Protein AF-A0A364K927-F1 (afdb_monomer)

Nearest PDB structures (foldseek):
  7ve5-assembly1_B  TM=8.471E-01  e=3.182E+00  Staphylococcus aureus
  4wsz-assembly1_B  TM=8.107E-01  e=2.753E+00  unclassified
  7vp2-assembly1_B  TM=6.868E-01  e=2.561E+00  Arabidopsis thaliana
  5zkt-assembly1_A  TM=6.948E-01  e=4.914E+00  Oryza sativa Japonica Group

Radius of gyration: 10.13 Å; Cα contacts (8 Å, |Δi|>4): 18; chains: 1; bounding box: 22×18×25 Å

Sequence (37 aa):
MNPSLQWLCINNV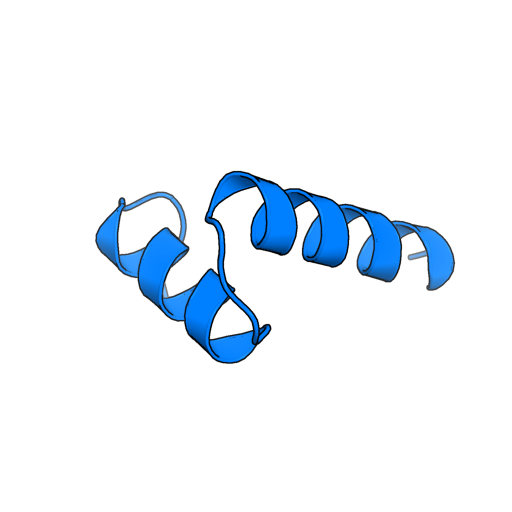MQKLNVKGRSQAVVELVRMGELKI

pLDDT: mean 88.25, std 9.22, range [53.66, 95.75]

Foldseek 3Di:
DDPVVVVVVLVVLCVVVVHPDSVVSQVVCVVVVVDDD

Structure (mmCIF, N/CA/C/O backbone):
data_AF-A0A364K927-F1
#
_entry.id   AF-A0A364K927-F1
#
loop_
_atom_site.group_PDB
_atom_site.id
_atom_site.type_symbol
_atom_site.label_atom_id
_atom_site.label_alt_id
_atom_site.label_comp_id
_atom_site.label_asym_id
_atom_site.label_entity_id
_atom_site.label_seq_id
_atom_site.pdbx_PDB_ins_code
_atom_site.Cartn_x
_atom_site.Cartn_y
_atom_site.Cartn_z
_atom_site.occupancy
_atom_site.B_iso_or_equiv
_atom_site.auth_seq_id
_atom_site.auth_comp_id
_atom_site.auth_asym_id
_atom_site.auth_atom_id
_atom_site.pdbx_PDB_model_num
ATOM 1 N N . MET A 1 1 ? -7.210 10.517 -16.481 1.00 53.66 1 MET A N 1
ATOM 2 C CA . MET A 1 1 ? -6.010 10.163 -15.684 1.00 53.66 1 MET A CA 1
ATOM 3 C C . MET A 1 1 ? -4.884 9.800 -16.638 1.00 53.66 1 MET A C 1
ATOM 5 O O . MET A 1 1 ? -5.145 9.091 -17.598 1.00 53.66 1 MET A O 1
ATOM 9 N N . ASN A 1 2 ? -3.672 10.319 -16.425 1.00 66.12 2 ASN A N 1
ATOM 10 C CA . ASN A 1 2 ? -2.513 10.029 -17.275 1.00 66.12 2 ASN A CA 1
ATOM 11 C C . ASN A 1 2 ? -1.948 8.626 -16.929 1.00 66.12 2 ASN A C 1
ATOM 13 O O . ASN A 1 2 ? -1.588 8.419 -15.766 1.00 66.12 2 ASN A O 1
ATOM 17 N N . PRO A 1 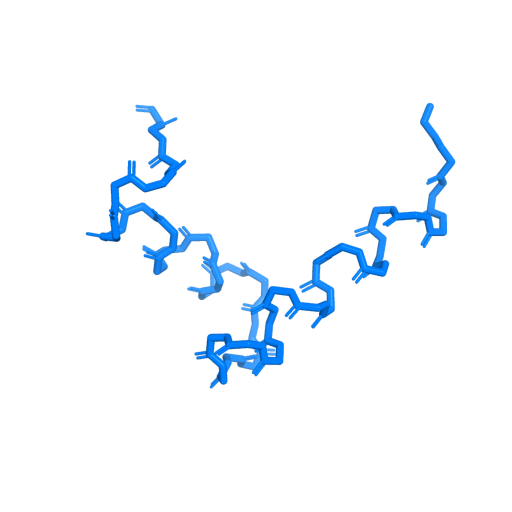3 ? -1.861 7.675 -17.881 1.00 70.19 3 PRO A N 1
ATOM 18 C CA . PRO A 1 3 ? -1.418 6.296 -17.626 1.00 70.19 3 PRO A CA 1
ATOM 19 C C . PRO A 1 3 ? -0.029 6.188 -16.977 1.00 70.19 3 PRO A C 1
ATOM 21 O O . PRO A 1 3 ? 0.216 5.295 -16.166 1.00 70.19 3 PRO A O 1
ATOM 24 N N . SER A 1 4 ? 0.869 7.129 -17.276 1.00 78.25 4 SER A N 1
ATOM 25 C CA . SER A 1 4 ? 2.249 7.132 -16.778 1.00 78.25 4 SER A CA 1
ATOM 26 C C . SER A 1 4 ? 2.343 7.428 -15.278 1.00 78.25 4 SER A C 1
ATOM 28 O O . SER A 1 4 ? 3.219 6.906 -14.589 1.00 78.25 4 SER A O 1
ATOM 30 N N . LEU A 1 5 ? 1.416 8.229 -14.744 1.00 77.38 5 LEU A N 1
ATOM 31 C CA . LEU A 1 5 ? 1.389 8.571 -13.318 1.00 77.38 5 LEU A CA 1
ATOM 32 C C . LEU A 1 5 ? 0.913 7.393 -12.465 1.00 77.38 5 LEU A C 1
ATOM 34 O O . LEU A 1 5 ? 1.454 7.147 -11.390 1.00 77.38 5 LEU A O 1
ATOM 38 N N . GLN A 1 6 ? -0.058 6.625 -12.964 1.00 77.44 6 GLN A N 1
ATOM 39 C CA . GLN A 1 6 ? -0.584 5.463 -12.248 1.00 77.44 6 GLN A CA 1
ATOM 40 C C . GLN A 1 6 ? 0.492 4.382 -12.071 1.00 77.44 6 GLN A C 1
ATOM 42 O O . GLN A 1 6 ? 0.605 3.787 -10.998 1.00 77.44 6 GLN A O 1
ATOM 47 N N . TRP A 1 7 ? 1.328 4.177 -13.093 1.00 83.56 7 TRP A N 1
ATOM 48 C CA . TRP A 1 7 ? 2.464 3.259 -13.025 1.00 83.56 7 TRP A CA 1
ATOM 49 C C . TRP A 1 7 ? 3.501 3.696 -11.981 1.00 83.56 7 TRP A C 1
ATOM 51 O O . TRP A 1 7 ? 3.924 2.881 -11.162 1.00 83.56 7 TRP A O 1
ATOM 61 N N . LEU A 1 8 ? 3.852 4.987 -11.950 1.00 86.69 8 LEU A N 1
ATOM 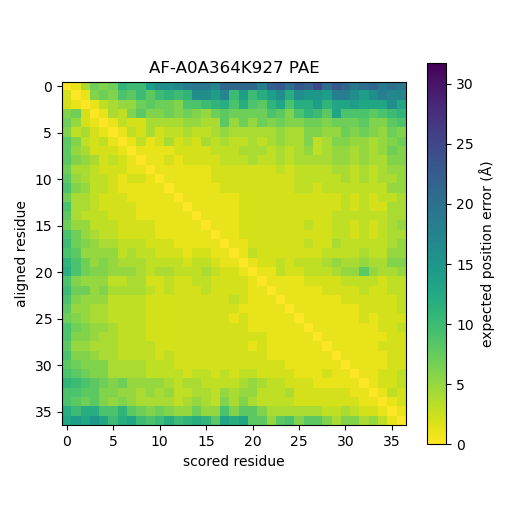62 C CA . LEU A 1 8 ? 4.810 5.538 -10.990 1.00 86.69 8 LEU A CA 1
ATOM 63 C C . LEU A 1 8 ? 4.328 5.377 -9.540 1.00 86.69 8 LEU A C 1
ATOM 65 O O . LEU A 1 8 ? 5.089 4.932 -8.684 1.00 86.69 8 LEU A O 1
ATOM 69 N N . CYS A 1 9 ? 3.059 5.688 -9.262 1.00 86.56 9 CYS A N 1
ATOM 70 C CA . CYS A 1 9 ? 2.485 5.549 -7.923 1.00 86.56 9 CYS A CA 1
ATOM 71 C C . CYS A 1 9 ? 2.511 4.095 -7.438 1.00 86.56 9 CYS A C 1
ATOM 73 O O . CYS A 1 9 ? 2.950 3.831 -6.319 1.00 86.56 9 CYS A O 1
ATOM 75 N N . ILE A 1 10 ? 2.097 3.149 -8.288 1.00 88.62 10 ILE A N 1
ATOM 76 C CA . ILE A 1 10 ? 2.104 1.724 -7.944 1.00 88.62 10 ILE A CA 1
ATOM 77 C C . ILE A 1 10 ? 3.541 1.236 -7.726 1.00 88.62 10 ILE A C 1
ATOM 79 O O . ILE A 1 10 ? 3.799 0.540 -6.749 1.00 88.62 10 ILE A O 1
ATOM 83 N N . ASN A 1 11 ? 4.492 1.637 -8.573 1.00 92.06 11 ASN A N 1
ATOM 84 C CA . ASN A 1 11 ? 5.897 1.258 -8.420 1.00 92.06 11 ASN A CA 1
ATOM 85 C C . ASN A 1 11 ? 6.513 1.806 -7.123 1.00 92.06 11 ASN A C 1
ATOM 87 O O . ASN A 1 11 ? 7.208 1.081 -6.415 1.00 92.06 11 ASN A O 1
ATOM 91 N N . ASN A 1 12 ? 6.194 3.049 -6.762 1.00 93.00 12 ASN A N 1
ATOM 92 C CA . ASN A 1 12 ? 6.654 3.658 -5.516 1.00 93.00 12 ASN A CA 1
ATOM 93 C C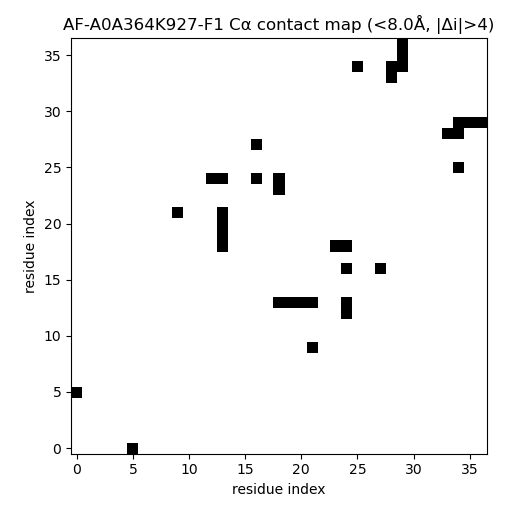 . ASN A 1 12 ? 6.102 2.929 -4.285 1.00 93.00 12 ASN A C 1
ATOM 95 O O . ASN A 1 12 ? 6.839 2.696 -3.331 1.00 93.00 12 ASN A O 1
ATOM 99 N N . VAL A 1 13 ? 4.822 2.547 -4.299 1.00 93.50 13 VAL A N 1
ATOM 100 C CA . VAL A 1 13 ? 4.223 1.749 -3.218 1.00 93.50 13 VAL A CA 1
ATOM 101 C C . VAL A 1 13 ? 4.864 0.363 -3.152 1.00 93.50 13 VAL A C 1
ATOM 103 O O . VAL A 1 13 ? 5.225 -0.082 -2.066 1.00 93.50 13 VAL A O 1
ATOM 106 N N . MET A 1 14 ? 5.072 -0.295 -4.297 1.00 94.50 14 MET A N 1
ATOM 107 C CA . MET A 1 14 ? 5.710 -1.614 -4.346 1.00 94.50 14 MET A CA 1
ATOM 108 C C . MET A 1 14 ? 7.132 -1.591 -3.770 1.00 94.50 14 MET A C 1
ATOM 110 O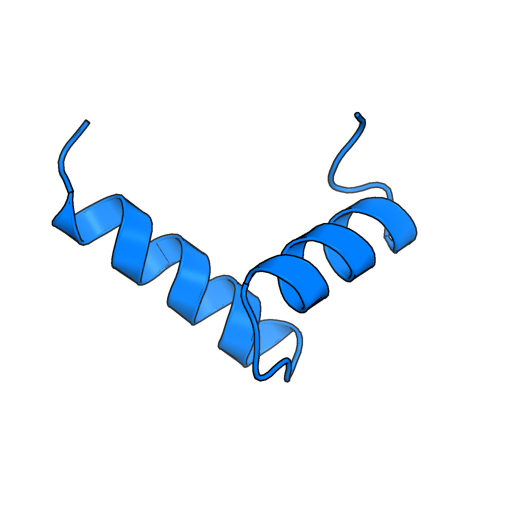 O . MET A 1 14 ? 7.479 -2.465 -2.982 1.00 94.50 14 MET A O 1
ATOM 114 N N . GLN A 1 15 ? 7.931 -0.569 -4.097 1.00 94.19 15 GLN A N 1
ATOM 115 C CA . GLN A 1 15 ? 9.277 -0.398 -3.541 1.00 94.19 15 GLN A CA 1
ATOM 116 C C . GLN A 1 15 ? 9.251 -0.101 -2.038 1.00 94.19 15 GLN A C 1
ATOM 118 O O . GLN A 1 15 ? 9.997 -0.720 -1.285 1.00 94.19 15 GLN A O 1
ATOM 123 N N . LYS A 1 16 ? 8.370 0.802 -1.587 1.00 94.81 16 LYS A N 1
ATOM 124 C CA . LYS A 1 16 ? 8.243 1.162 -0.163 1.00 94.81 16 LYS A CA 1
ATOM 125 C C . LYS A 1 16 ? 7.818 -0.017 0.707 1.00 94.81 16 LYS A C 1
ATOM 127 O O . LYS A 1 16 ? 8.339 -0.178 1.803 1.00 94.81 16 LYS A O 1
ATOM 132 N N . LEU A 1 17 ? 6.885 -0.830 0.216 1.00 93.94 17 LEU A N 1
ATOM 133 C CA . LEU A 1 17 ? 6.394 -2.018 0.916 1.00 93.94 17 LEU A CA 1
ATOM 134 C C . LEU A 1 17 ? 7.267 -3.259 0.657 1.00 93.94 17 LEU A C 1
ATOM 136 O O . LEU A 1 17 ? 6.974 -4.326 1.186 1.00 93.94 17 LEU A O 1
ATOM 140 N N . ASN A 1 18 ? 8.331 -3.134 -0.147 1.00 94.75 18 ASN A N 1
ATOM 141 C CA . ASN A 1 18 ? 9.219 -4.225 -0.553 1.00 94.75 18 ASN A CA 1
ATOM 142 C C . ASN A 1 18 ? 8.466 -5.453 -1.111 1.00 94.75 18 ASN A C 1
ATOM 144 O O . ASN A 1 18 ? 8.773 -6.607 -0.803 1.00 94.75 18 ASN A O 1
ATOM 148 N N . VAL A 1 19 ? 7.448 -5.205 -1.935 1.00 95.75 19 VAL A N 1
ATOM 149 C CA . VAL A 1 19 ? 6.609 -6.245 -2.541 1.00 95.75 19 VAL A CA 1
ATOM 150 C C . VAL A 1 19 ? 6.868 -6.347 -4.038 1.00 95.75 19 VAL A C 1
ATOM 152 O O . VAL A 1 19 ? 7.068 -5.354 -4.733 1.00 95.75 19 VAL A O 1
ATOM 155 N N . LYS A 1 20 ? 6.830 -7.574 -4.559 1.00 89.81 20 LYS A N 1
ATOM 156 C CA . LYS A 1 20 ? 7.115 -7.853 -5.977 1.00 89.81 20 LYS A CA 1
ATOM 157 C C . LYS A 1 20 ? 5.885 -7.739 -6.880 1.00 89.81 20 LYS A C 1
ATOM 159 O O . LYS A 1 20 ? 6.020 -7.721 -8.100 1.00 89.81 20 LYS A O 1
ATOM 164 N N . GLY A 1 21 ? 4.687 -7.703 -6.296 1.00 92.12 21 GLY A N 1
ATOM 165 C CA . GLY A 1 21 ? 3.424 -7.764 -7.024 1.00 92.12 21 GLY A CA 1
ATOM 166 C C . GLY A 1 21 ? 2.438 -6.684 -6.603 1.00 92.12 21 GLY A C 1
ATOM 167 O O . GLY A 1 21 ? 2.316 -6.349 -5.426 1.00 92.12 21 GLY A O 1
ATOM 168 N N . ARG A 1 22 ? 1.666 -6.194 -7.577 1.00 92.19 22 ARG A N 1
ATOM 169 C CA . ARG A 1 22 ? 0.614 -5.186 -7.369 1.00 92.19 22 ARG A CA 1
ATOM 170 C C . ARG A 1 22 ? -0.491 -5.683 -6.437 1.00 92.19 22 ARG A C 1
ATOM 172 O O . ARG A 1 22 ? -0.927 -4.946 -5.566 1.00 92.19 22 ARG A O 1
ATOM 179 N N . SER A 1 23 ? -0.906 -6.940 -6.586 1.00 93.38 23 SER A N 1
ATOM 180 C CA . SER A 1 23 ? -1.879 -7.576 -5.689 1.00 93.38 23 SER A CA 1
ATOM 181 C C . SER A 1 23 ? -1.365 -7.639 -4.251 1.00 93.38 23 SER A C 1
ATOM 183 O O . SER A 1 23 ? -2.106 -7.348 -3.321 1.00 93.38 23 SER A O 1
ATOM 185 N N . GLN A 1 24 ? -0.081 -7.943 -4.072 1.00 93.31 24 GLN A N 1
ATOM 186 C CA . GLN A 1 24 ? 0.556 -7.989 -2.759 1.00 93.31 24 GLN A CA 1
ATOM 187 C C . GLN A 1 24 ? 0.658 -6.592 -2.126 1.00 93.31 24 GLN A C 1
ATOM 189 O O . GLN A 1 24 ? 0.408 -6.451 -0.934 1.00 93.31 24 GLN A O 1
ATOM 194 N N . ALA A 1 25 ? 0.934 -5.555 -2.927 1.00 94.00 25 ALA A N 1
ATOM 195 C CA . ALA A 1 25 ? 0.876 -4.164 -2.475 1.00 94.00 25 ALA A CA 1
ATOM 196 C C . ALA A 1 25 ? -0.524 -3.783 -1.977 1.00 94.00 25 ALA A C 1
ATOM 198 O O . ALA A 1 25 ? -0.651 -3.170 -0.924 1.00 94.00 25 ALA A O 1
ATOM 199 N N . VAL A 1 26 ? -1.575 -4.180 -2.701 1.00 92.62 26 VAL A N 1
ATOM 200 C CA . VAL A 1 26 ? -2.964 -3.914 -2.297 1.00 92.62 26 VAL A CA 1
ATOM 201 C C . VAL A 1 26 ? -3.314 -4.646 -0.999 1.00 92.62 26 VAL A C 1
ATOM 203 O O . VAL A 1 26 ? -3.888 -4.033 -0.108 1.00 92.62 26 VAL A O 1
ATOM 206 N N . VAL A 1 27 ? -2.931 -5.920 -0.851 1.00 94.25 27 VAL A N 1
ATOM 207 C CA . VAL A 1 27 ? -3.172 -6.682 0.388 1.00 94.25 27 VAL A CA 1
ATOM 208 C C . VAL A 1 27 ? -2.486 -6.031 1.587 1.00 94.25 27 VAL A C 1
ATOM 210 O O . VAL A 1 27 ? -3.108 -5.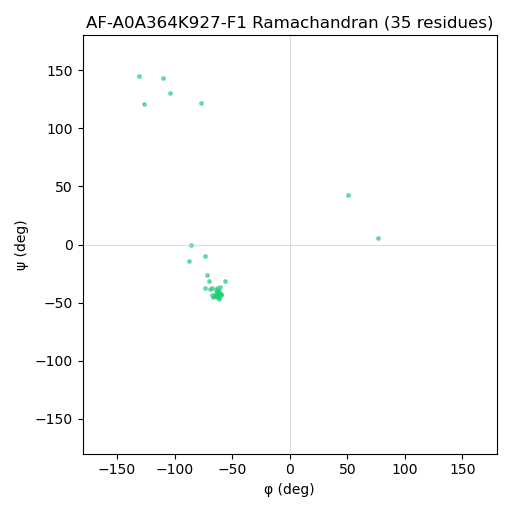925 2.642 1.00 94.25 27 VAL A O 1
ATOM 213 N N . GLU A 1 28 ? -1.243 -5.562 1.442 1.00 93.69 28 GLU A N 1
ATOM 214 C CA . GLU A 1 28 ? -0.575 -4.882 2.555 1.00 93.69 28 GLU A CA 1
ATOM 215 C C . GLU A 1 28 ? -1.183 -3.524 2.885 1.00 93.69 28 GLU A C 1
ATOM 217 O O . GLU A 1 28 ? -1.373 -3.21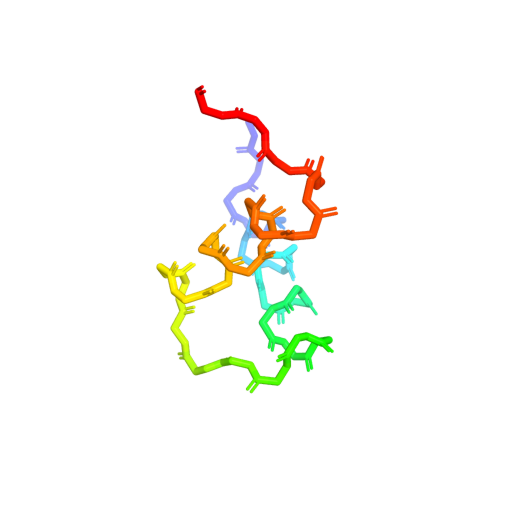7 4.057 1.00 93.69 28 GLU A O 1
ATOM 222 N N . LEU A 1 29 ? -1.596 -2.741 1.888 1.00 92.50 29 LEU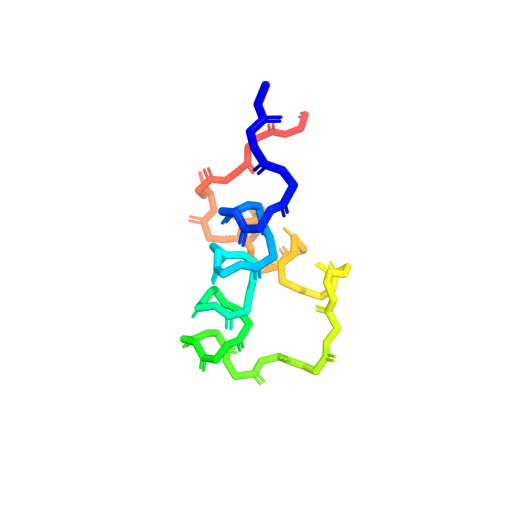 A N 1
ATOM 223 C CA . LEU A 1 29 ? -2.323 -1.497 2.151 1.00 92.50 29 LEU A CA 1
ATOM 224 C C . LEU A 1 29 ? -3.638 -1.744 2.909 1.00 92.50 29 LEU A C 1
ATOM 226 O O . LEU A 1 29 ? -3.993 -0.966 3.792 1.00 92.50 29 LEU A O 1
ATOM 230 N N . VAL A 1 30 ? -4.339 -2.843 2.611 1.00 94.62 30 VAL A N 1
ATOM 231 C CA . VAL A 1 30 ? -5.540 -3.247 3.359 1.00 94.62 30 VAL A CA 1
ATOM 232 C C . VAL A 1 30 ? -5.190 -3.658 4.791 1.00 94.62 30 VAL A C 1
ATOM 234 O O . VAL A 1 30 ? -5.863 -3.234 5.728 1.00 94.62 30 VAL A O 1
ATOM 237 N N . ARG A 1 31 ? -4.116 -4.432 4.994 1.00 93.88 31 ARG A N 1
ATOM 238 C CA . ARG A 1 31 ? -3.644 -4.840 6.332 1.00 93.88 31 ARG A CA 1
ATOM 239 C C . ARG A 1 31 ? -3.211 -3.662 7.198 1.00 93.88 31 ARG A C 1
ATOM 241 O O . ARG A 1 31 ? -3.471 -3.669 8.396 1.00 93.88 31 ARG A O 1
ATOM 248 N N . MET A 1 32 ? -2.585 -2.654 6.597 1.00 93.88 32 MET A N 1
ATOM 249 C CA . MET A 1 32 ? -2.192 -1.415 7.273 1.00 93.88 32 MET A CA 1
ATOM 250 C C . MET A 1 32 ? -3.388 -0.494 7.570 1.00 93.88 32 MET A C 1
ATOM 252 O O . MET A 1 32 ? -3.234 0.484 8.292 1.00 93.88 32 MET A O 1
ATOM 256 N N . GLY A 1 33 ? -4.577 -0.790 7.030 1.00 94.12 33 GLY A N 1
ATOM 257 C CA . GLY A 1 33 ? -5.774 0.042 7.175 1.00 94.12 33 GLY A CA 1
ATOM 258 C C . GLY A 1 33 ? -5.785 1.293 6.287 1.00 94.12 33 GLY A C 1
ATOM 259 O O . GLY A 1 33 ? -6.721 2.087 6.379 1.00 94.12 33 GLY A O 1
ATOM 260 N N . GLU A 1 34 ? -4.785 1.443 5.413 1.00 91.62 34 GLU A N 1
ATOM 261 C CA . GLU A 1 34 ? -4.644 2.533 4.434 1.00 91.62 34 GLU A CA 1
ATOM 262 C C . GLU A 1 34 ? -5.656 2.408 3.286 1.00 91.62 34 GLU A C 1
ATOM 264 O O . GLU A 1 34 ? -6.035 3.396 2.658 1.00 91.62 34 GLU A O 1
ATOM 269 N N . LEU A 1 35 ? -6.105 1.183 2.999 1.00 89.69 35 LEU A N 1
ATOM 270 C CA . LEU A 1 35 ? -7.064 0.897 1.939 1.00 89.69 35 LEU A CA 1
ATOM 271 C C . LEU A 1 35 ? -8.236 0.096 2.506 1.00 89.69 35 LEU A C 1
ATOM 273 O O . LEU A 1 35 ? -8.060 -0.993 3.046 1.00 89.69 35 LEU A O 1
ATOM 277 N N . LYS A 1 36 ? -9.446 0.646 2.388 1.00 85.19 36 LYS A N 1
ATOM 278 C CA . LYS A 1 36 ? -10.692 -0.037 2.749 1.00 85.19 36 LYS A CA 1
ATOM 279 C C . LYS A 1 36 ? -11.392 -0.475 1.472 1.00 85.19 36 LYS A C 1
ATOM 281 O O . LYS A 1 36 ? -11.522 0.325 0.546 1.00 85.19 36 LYS A O 1
ATOM 286 N N . ILE A 1 37 ? -11.784 -1.742 1.439 1.00 79.56 37 ILE A N 1
ATOM 287 C CA . ILE A 1 37 ? -12.539 -2.375 0.353 1.00 79.56 37 ILE A CA 1
ATOM 288 C C . ILE A 1 37 ? -13.994 -2.523 0.773 1.00 79.56 37 ILE A C 1
ATOM 290 O O . ILE A 1 37 ? -14.216 -2.748 1.986 1.00 79.56 37 ILE A O 1
#

Secondary structure (DSSP, 8-state):
--HHHHHHHHHHHHHHTT-SSHHHHHHHHHHTTS---

Mean predicted aligned error: 4.07 Å

Solvent-accessible surface area (backbone atoms only — not comparable to full-atom values): 2299 Å² total; per-residue (Å²): 135,66,71,70,58,57,52,51,54,52,50,52,48,20,60,75,69,72,37,96,42,73,69,56,38,51,52,48,34,39,74,72,64,79,41,87,131

Organism: NCBI:txid2137476

=== Feature glossary ===
Legend for the data blocks above and below:

— What the protein is —

The amino-acid sequence is the protein's primary structure: the linear order of residues from the N-terminus to the C-terminus, written in one-letter code. Everything else here — the 3D coordinates, the secondary structure, the domain annotations — is ultimately a consequence of this string.

Database cross-references. InterPro integrates a dozen domain/family signature databases into unified entries with residue-range hits. GO terms attach function/process/location labels with evidence codes. CATH codes position the fold in a four-level structural taxonomy. Organism is the NCBI-taxonomy species name.

— Where its atoms are —

The mmCIF block holds the 3D Cartesian coordinates of each backbone atom (N, Cα, C, O) in ångströms. mmCIF is the PDB's canonical archive format — a tagged-loop text representation of the atomic model.

The six renders are orthographic views along the three Cartesian axes in both directions. Representation (cartoon, sticks, or surface) and color scheme (sequence-rainbow or by-chain) vary across proteins so the training set covers all the common visualization conventions.

— Local backbone conformation —

Secondary structure is the local, repeating backbone conformation. DSSP classifies it into eight states by reading the hydrogen-bond network: three helix types (H, G, I), two β types (E, B), two non-regular types (T, S), and unstructured coil (-).

SS3 is a coarse helix/strand/coil call (letters a/b/c) made by the P-SEA algorithm from inter-Cα distances and dihedrals. It is less detailed than DSSP but needs only Cα positions.

Backbone dihedral angles. Every residue except chain termini has a φ (preceding-C → N → Cα → C) and a ψ (N → Cα → C → next-N). They are reported in degrees following the IUPAC sign convention. Secondary structure is essentially a statement about which (φ, ψ) basin each residue occupies.

— Global shape and packing —

The geometric summary reports three shape descriptors. Rg (radius of gyration) measures how spread out the Cα atoms are about their centre of mass; compact globular proteins have small Rg, elongated or unfolded ones large. Cα contacts (<8 Å, |i−j|>4) count long-range residue pairs in spatial proximity — high for tightly packed folds, near zero for rods or random coil. The bounding-box extents give the protein's footprint along x, y, z in Å.

Solvent accessibility: the surface area of each residue that a 1.4 Å water probe can touch, in Å². When only backbone atoms are present the absolute values are lower than full-atom SASA (side chains contribute most of the area) and are flagged as backbone-only.

Plot images: a contact map (which residues are close in 3D, as an N×N binary image), a Ramachandran scatter (backbone torsion angles, revealing secondary-structure composition at a glance), and — for AlphaFold structures — a PAE heatmap (pairwise prediction confidence).

— Structural neighborhood —

Foldseek's 3Di representation compresses backbone geometry into a per-residue letter drawn from a learned twenty-state alphabet. It captures the tertiary interaction pattern around each residue — which residues are packed against it in space, regardless of where they are in sequence.

Structural nearest neighbors (via Foldseek easy-search vs the PDB). Reported per hit: target PDB id, E-value, and alignment TM-score. A TM-score above ~0.5 is the conventional threshold for 'same fold'.

— Confidence and disorder —

pLDDT (predicted Local Distance Difference Test) is AlphaFold's per-residue confidence score, ranging from 0 to 100. Values above 90 indicate high confidence (typically well-packed cores); 70–90 is confident; 50–70 low confidence; below 50 usually means the region is disordered or the prediction is unreliable there. AlphaFold store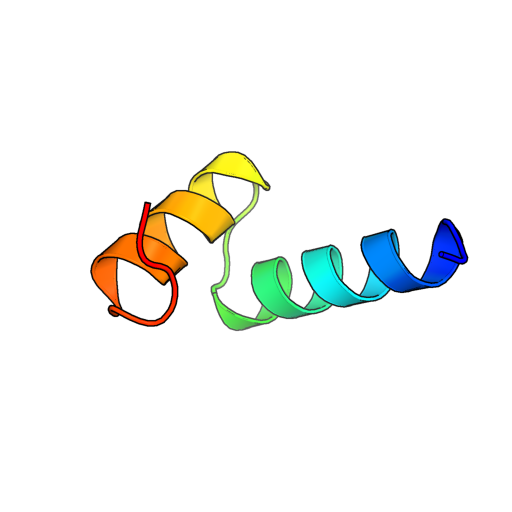s pLDDT in the mmCIF B-factor column.

For experimental (PDB) structures, the B-factor (temperature factor) quantifies the positional spread of each atom in the crystal — a combination of thermal vibration and static disorder — in units of Å². High B-factors mark flexible loops or poorly resolved regions; low B-factors mark the rigid, well-ordered core.

Predicted Aligned Error (PAE) is an AlphaFold confidence matrix: entry (i, j) is the expected error in the position of residue j, in ångströms, when the prediction is superimposed on the true structure at residue i. Low PAE within a block of residues means that block is internally rigid and well-predicted; high PAE between two blocks means their relative placement is uncertain even if each block individually is confident.